Protein AF-A0A3T0L0M9-F1 (afdb_monomer_lite)

Structure (mmCIF, N/CA/C/O backbone):
data_AF-A0A3T0L0M9-F1
#
_entry.id   AF-A0A3T0L0M9-F1
#
loop_
_atom_site.group_PDB
_atom_site.id
_atom_site.type_symbol
_atom_site.label_atom_id
_atom_site.label_alt_id
_atom_site.label_comp_id
_atom_site.label_asym_id
_atom_site.label_entity_id
_atom_site.label_seq_id
_atom_site.pdbx_PDB_ins_code
_atom_site.Cartn_x
_atom_site.Cartn_y
_atom_site.Cartn_z
_atom_site.occupancy
_atom_site.B_iso_or_equiv
_atom_site.auth_seq_id
_atom_site.auth_comp_id
_atom_site.auth_asym_id
_atom_site.auth_atom_id
_atom_site.pdbx_PDB_model_num
ATOM 1 N N . MET A 1 1 ? 15.430 6.968 -4.896 1.00 69.69 1 MET A N 1
ATOM 2 C CA . MET A 1 1 ? 13.974 7.042 -5.155 1.00 69.69 1 MET A CA 1
ATOM 3 C C . MET A 1 1 ? 13.539 8.452 -5.570 1.00 69.69 1 MET A C 1
ATOM 5 O O . MET A 1 1 ? 14.150 9.413 -5.116 1.00 69.69 1 MET A O 1
ATOM 9 N N . LYS A 1 2 ? 12.492 8.590 -6.400 1.00 80.44 2 LYS A N 1
ATOM 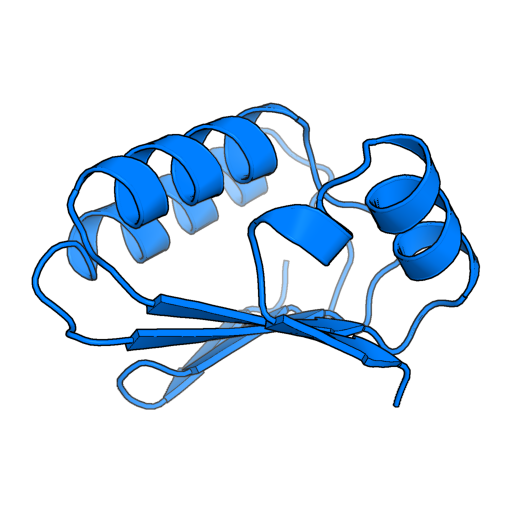10 C CA . LYS A 1 2 ? 11.835 9.871 -6.718 1.00 80.44 2 LYS A CA 1
ATOM 11 C C . LYS A 1 2 ? 10.429 9.872 -6.106 1.00 80.44 2 LYS A C 1
ATOM 13 O O . LYS A 1 2 ? 9.514 9.299 -6.699 1.00 80.44 2 LYS A O 1
ATOM 18 N N . ILE A 1 3 ? 10.295 10.471 -4.917 1.00 85.25 3 ILE A N 1
ATOM 19 C CA . ILE A 1 3 ? 8.996 10.746 -4.286 1.00 85.25 3 ILE A CA 1
ATOM 20 C C . ILE A 1 3 ? 8.632 12.211 -4.492 1.00 85.25 3 ILE A C 1
ATOM 22 O O . ILE A 1 3 ? 9.455 13.087 -4.239 1.00 85.25 3 ILE A O 1
ATOM 26 N N . GLU A 1 4 ? 7.388 12.461 -4.886 1.00 89.75 4 GLU A N 1
ATOM 27 C CA . GLU A 1 4 ? 6.772 13.790 -4.865 1.00 89.75 4 GLU A CA 1
ATOM 28 C C . GLU A 1 4 ? 5.582 13.758 -3.893 1.00 89.75 4 GLU A C 1
ATOM 30 O O . GLU A 1 4 ? 4.749 12.853 -3.963 1.00 89.75 4 GLU A O 1
ATOM 35 N N . ILE A 1 5 ? 5.525 14.712 -2.960 1.00 90.69 5 ILE A N 1
ATOM 36 C CA . ILE A 1 5 ? 4.492 14.782 -1.916 1.00 90.69 5 ILE A CA 1
ATOM 37 C C . ILE A 1 5 ? 3.643 16.025 -2.160 1.00 90.69 5 ILE A C 1
ATOM 39 O O . ILE A 1 5 ? 4.168 17.135 -2.107 1.00 90.69 5 ILE A O 1
ATOM 43 N N . ASN A 1 6 ? 2.340 15.837 -2.361 1.00 90.12 6 ASN A N 1
ATOM 44 C CA . ASN A 1 6 ? 1.373 16.913 -2.574 1.00 90.12 6 ASN A CA 1
ATOM 45 C C . ASN A 1 6 ? 0.245 16.783 -1.543 1.00 90.12 6 ASN A C 1
ATOM 47 O O . ASN A 1 6 ? -0.718 16.050 -1.751 1.00 90.12 6 ASN A O 1
ATOM 51 N N . GLY A 1 7 ? 0.374 17.451 -0.393 1.00 89.38 7 GLY A N 1
ATOM 52 C CA . GLY A 1 7 ? -0.588 17.286 0.703 1.00 89.38 7 GLY A CA 1
ATOM 53 C C . GLY A 1 7 ? -0.606 15.838 1.196 1.00 89.38 7 GLY A C 1
ATOM 54 O O . GLY A 1 7 ? 0.428 15.329 1.628 1.00 89.38 7 GLY A O 1
ATOM 55 N N . ASN A 1 8 ? -1.747 15.159 1.112 1.00 91.44 8 ASN A N 1
ATOM 56 C CA . ASN A 1 8 ? -1.907 13.754 1.495 1.00 91.44 8 ASN A CA 1
ATOM 57 C C . ASN A 1 8 ? -1.604 12.743 0.366 1.00 91.44 8 ASN A C 1
ATOM 59 O O . ASN A 1 8 ? -1.713 11.531 0.570 1.00 91.44 8 ASN A O 1
ATOM 63 N N . GLU A 1 9 ? -1.209 13.229 -0.810 1.00 94.38 9 GLU A N 1
ATOM 64 C CA . GLU A 1 9 ? -0.836 12.411 -1.959 1.00 94.38 9 GLU A CA 1
ATOM 65 C C . GLU A 1 9 ? 0.680 12.161 -1.997 1.00 94.38 9 GLU A C 1
ATOM 67 O O . GLU A 1 9 ? 1.491 13.084 -1.870 1.00 94.38 9 GLU A O 1
ATOM 72 N N . ILE A 1 10 ? 1.069 10.898 -2.179 1.00 94.12 10 ILE A N 1
ATOM 73 C CA . ILE A 1 10 ? 2.457 10.436 -2.259 1.00 94.12 10 ILE A CA 1
ATOM 74 C C . ILE A 1 10 ? 2.660 9.762 -3.616 1.00 94.12 10 ILE A C 1
ATOM 76 O O . ILE A 1 10 ? 2.116 8.691 -3.886 1.00 94.12 10 ILE A O 1
ATOM 80 N N . ASN A 1 11 ? 3.483 10.369 -4.465 1.00 92.81 11 ASN A N 1
ATOM 81 C CA . ASN A 1 11 ? 3.813 9.850 -5.786 1.00 92.81 11 ASN A CA 1
ATOM 82 C C . ASN A 1 11 ? 5.157 9.125 -5.746 1.00 92.81 11 ASN A C 1
ATOM 84 O O . ASN A 1 11 ? 6.198 9.761 -5.606 1.00 92.81 11 ASN A O 1
ATOM 88 N N . ILE A 1 12 ? 5.141 7.801 -5.896 1.00 91.19 12 ILE A N 1
ATOM 89 C CA . ILE A 1 12 ? 6.325 6.942 -5.942 1.00 91.19 12 ILE A CA 1
ATOM 90 C C . ILE A 1 12 ? 6.625 6.640 -7.414 1.00 91.19 12 ILE A C 1
ATOM 92 O O . ILE A 1 12 ? 6.051 5.734 -8.020 1.00 91.19 12 ILE A O 1
ATOM 96 N N . ASN A 1 13 ? 7.517 7.438 -8.005 1.00 87.50 13 ASN A N 1
ATOM 97 C CA . ASN A 1 13 ? 7.824 7.393 -9.439 1.00 87.50 13 ASN A CA 1
ATOM 98 C C . ASN A 1 13 ? 9.005 6.465 -9.789 1.00 87.50 13 ASN A C 1
ATOM 100 O O . ASN A 1 13 ? 9.380 6.362 -10.955 1.00 87.50 13 ASN A O 1
ATOM 104 N N . SER A 1 14 ? 9.629 5.816 -8.804 1.00 83.19 14 SER A N 1
ATOM 105 C CA . SER A 1 14 ? 10.686 4.825 -9.032 1.00 83.19 14 SER A CA 1
ATOM 106 C C . SER A 1 14 ? 10.689 3.731 -7.958 1.00 83.19 14 SER A C 1
ATOM 108 O O . SER A 1 14 ? 10.104 3.937 -6.892 1.00 83.19 14 SER A O 1
ATOM 110 N N . PRO A 1 15 ? 11.282 2.552 -8.231 1.00 79.56 15 PRO A N 1
ATOM 111 C CA . PRO A 1 15 ? 11.318 1.442 -7.279 1.00 79.56 15 PRO A CA 1
ATOM 112 C C . PRO A 1 15 ? 11.907 1.835 -5.919 1.00 79.56 15 PRO A C 1
ATOM 114 O O . PRO A 1 15 ? 12.887 2.582 -5.846 1.00 79.56 15 PRO A O 1
ATOM 117 N N . VAL A 1 16 ? 11.317 1.304 -4.848 1.00 80.75 16 VAL A N 1
ATOM 118 C CA . VAL A 1 16 ? 11.843 1.408 -3.479 1.00 80.75 16 VAL A CA 1
ATOM 119 C C . VAL A 1 16 ? 12.753 0.198 -3.265 1.00 80.75 16 VAL A C 1
ATOM 121 O O .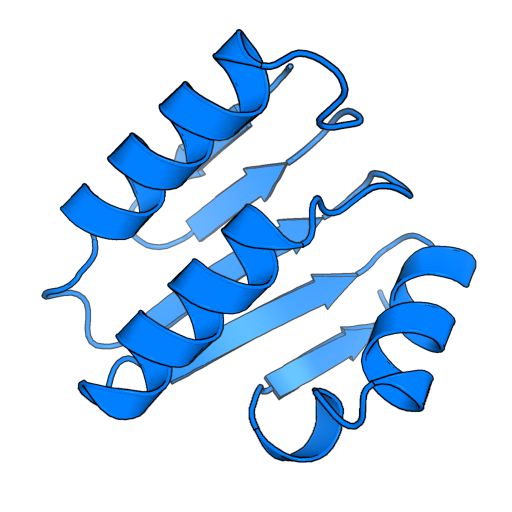 VAL A 1 16 ? 12.256 -0.915 -3.094 1.00 80.75 16 VAL A O 1
ATOM 124 N N . VAL A 1 17 ? 14.071 0.395 -3.371 1.00 79.31 17 VAL A N 1
ATOM 125 C CA . VAL A 1 17 ? 15.055 -0.711 -3.417 1.00 79.31 17 VAL A CA 1
ATOM 126 C C . VAL A 1 17 ? 16.057 -0.640 -2.271 1.00 79.31 17 VAL A C 1
ATOM 128 O O . VAL A 1 17 ? 16.483 -1.674 -1.764 1.00 79.31 17 VAL A O 1
ATOM 131 N N . THR A 1 18 ? 16.447 0.564 -1.846 1.00 86.31 18 THR A N 1
ATOM 132 C CA . THR A 1 18 ? 17.443 0.723 -0.780 1.00 86.31 18 THR A CA 1
ATOM 133 C C . THR A 1 18 ? 16.786 0.846 0.591 1.00 86.31 18 THR A C 1
ATOM 135 O O . THR A 1 18 ? 15.657 1.322 0.715 1.00 86.31 18 THR A O 1
ATOM 138 N N . ILE A 1 19 ? 17.526 0.484 1.643 1.00 86.75 19 ILE A N 1
ATOM 139 C CA . ILE A 1 19 ? 17.097 0.684 3.037 1.00 86.75 19 ILE A CA 1
ATOM 140 C C . ILE A 1 19 ? 16.770 2.164 3.291 1.00 86.75 19 ILE A C 1
ATOM 142 O O . ILE A 1 19 ? 15.738 2.474 3.877 1.00 86.75 19 ILE A O 1
ATOM 146 N N . SER A 1 20 ? 17.579 3.086 2.757 1.00 88.44 20 SER A N 1
ATOM 147 C CA . SER A 1 20 ? 17.330 4.527 2.890 1.00 88.44 20 SER A CA 1
ATOM 148 C C . SER A 1 20 ? 16.026 4.973 2.214 1.00 88.44 20 SER A C 1
ATOM 150 O O . SER A 1 20 ? 15.344 5.860 2.727 1.00 88.44 20 SER A O 1
ATOM 152 N N . ASP A 1 21 ? 15.649 4.370 1.081 1.00 88.19 21 ASP A N 1
ATOM 153 C CA . ASP A 1 21 ? 14.366 4.671 0.433 1.00 88.19 21 ASP A CA 1
ATOM 154 C C . ASP A 1 21 ? 13.187 4.213 1.309 1.00 88.19 21 ASP A C 1
ATOM 156 O O . ASP A 1 21 ? 12.201 4.939 1.444 1.00 88.19 21 ASP A O 1
ATOM 160 N N . VAL A 1 22 ? 13.315 3.039 1.940 1.00 90.31 22 VAL A N 1
ATOM 161 C CA . VAL A 1 22 ? 12.319 2.495 2.875 1.00 90.31 22 VAL A CA 1
ATOM 162 C C . VAL A 1 22 ? 12.157 3.402 4.089 1.00 90.31 22 VAL A C 1
ATOM 164 O O . VAL A 1 22 ? 11.040 3.804 4.398 1.00 90.31 22 VAL A O 1
ATOM 167 N N . GLU A 1 23 ? 13.255 3.764 4.753 1.00 92.56 23 GLU A N 1
ATOM 168 C CA . GLU A 1 23 ? 13.232 4.630 5.938 1.00 92.56 23 GLU A CA 1
ATOM 169 C C . GLU A 1 23 ? 12.586 5.985 5.640 1.00 92.56 23 GLU A C 1
ATOM 171 O O . GLU A 1 23 ? 11.735 6.449 6.399 1.00 92.56 23 GLU A O 1
ATOM 176 N N . LYS A 1 24 ? 12.926 6.595 4.499 1.00 91.62 24 LYS A N 1
ATOM 177 C CA . LYS A 1 24 ? 12.313 7.857 4.064 1.00 91.62 24 LYS A CA 1
ATOM 178 C C . LYS A 1 24 ? 10.811 7.716 3.859 1.00 91.62 24 LYS A C 1
ATOM 180 O O . LYS A 1 24 ? 10.054 8.569 4.312 1.00 91.62 24 LYS A O 1
ATOM 185 N N . LEU A 1 25 ? 10.364 6.654 3.190 1.00 92.00 25 LEU A N 1
ATOM 186 C CA . LEU A 1 25 ? 8.938 6.439 2.958 1.00 92.00 25 LEU A CA 1
ATOM 187 C C . LEU A 1 25 ? 8.182 6.167 4.267 1.00 92.00 25 LEU A C 1
ATOM 189 O O . LEU A 1 25 ? 7.092 6.702 4.447 1.00 92.00 25 LEU A O 1
ATOM 193 N N . LEU A 1 26 ? 8.773 5.426 5.208 1.00 94.31 26 LEU A N 1
ATOM 194 C CA . LEU A 1 26 ? 8.203 5.227 6.545 1.00 94.31 26 LEU A CA 1
ATOM 195 C C . LEU A 1 26 ? 8.061 6.546 7.312 1.00 94.31 26 LEU A C 1
ATOM 197 O O . LEU A 1 26 ? 7.013 6.796 7.905 1.00 94.31 26 LEU A O 1
ATOM 201 N N . GLN A 1 27 ? 9.077 7.414 7.269 1.00 94.44 27 GLN A N 1
ATOM 202 C CA . GLN A 1 27 ? 9.009 8.740 7.892 1.00 94.44 27 GLN A CA 1
ATOM 203 C C . GLN A 1 27 ? 7.887 9.591 7.285 1.00 94.44 27 GLN A C 1
ATOM 205 O O . GLN A 1 27 ? 7.111 10.204 8.018 1.00 94.44 27 GLN A O 1
ATOM 210 N N . ILE A 1 28 ? 7.758 9.587 5.954 1.00 93.94 28 ILE A N 1
ATOM 211 C CA . ILE A 1 28 ? 6.687 10.298 5.245 1.00 93.94 28 ILE A CA 1
ATOM 212 C C . ILE A 1 28 ? 5.312 9.767 5.662 1.00 93.94 28 ILE A C 1
ATOM 214 O O . ILE A 1 28 ? 4.438 10.563 6.000 1.00 93.94 28 ILE A O 1
ATOM 218 N N . LEU A 1 29 ? 5.118 8.447 5.668 1.00 94.69 29 LEU A N 1
ATOM 219 C CA . LEU A 1 29 ? 3.858 7.818 6.076 1.00 94.69 29 LEU A CA 1
ATOM 220 C C . LEU A 1 29 ? 3.509 8.138 7.533 1.00 94.69 29 LEU A C 1
ATOM 222 O O . LEU A 1 29 ? 2.386 8.547 7.816 1.00 94.69 29 LEU A O 1
ATOM 226 N N . THR A 1 30 ? 4.489 8.053 8.434 1.00 93.88 30 THR A N 1
ATOM 227 C CA . THR A 1 30 ? 4.306 8.371 9.857 1.00 93.88 30 THR A CA 1
ATOM 228 C C . THR A 1 30 ? 3.906 9.833 10.050 1.00 93.88 30 THR A C 1
ATOM 230 O O . THR A 1 30 ? 2.984 10.122 10.804 1.00 93.88 30 THR A O 1
ATOM 233 N N . SER A 1 31 ? 4.527 10.768 9.319 1.00 94.31 31 SER A N 1
ATOM 234 C CA . SER A 1 31 ? 4.176 12.198 9.391 1.00 94.31 31 SER A CA 1
ATOM 235 C C . SER A 1 31 ? 2.735 12.515 8.964 1.00 94.31 31 SER A C 1
ATOM 237 O O . SER A 1 31 ? 2.239 13.604 9.242 1.00 94.31 31 SER A O 1
ATOM 239 N N . LYS A 1 32 ? 2.063 11.570 8.294 1.00 92.44 32 LYS A N 1
ATOM 240 C CA . LYS A 1 32 ? 0.696 11.698 7.779 1.00 92.44 32 LYS A CA 1
ATOM 241 C C . LYS A 1 32 ? -0.325 10.909 8.591 1.00 92.44 32 LYS A C 1
ATOM 243 O O . LYS A 1 32 ? -1.459 10.763 8.155 1.00 92.44 32 LYS A O 1
ATOM 248 N N . GLU A 1 33 ? 0.035 10.416 9.775 1.00 93.81 33 GLU A N 1
ATOM 249 C CA . GLU A 1 33 ? -0.859 9.570 10.576 1.00 93.81 33 GLU A CA 1
ATOM 250 C C . GLU A 1 33 ? -2.126 10.269 11.092 1.00 93.81 33 GLU A C 1
ATOM 252 O O . GLU A 1 33 ? -3.060 9.591 11.507 1.00 93.81 33 GLU A O 1
ATOM 257 N N . ASN A 1 34 ? -2.162 11.604 11.051 1.00 93.06 34 ASN A N 1
ATOM 258 C CA . ASN A 1 34 ? -3.327 12.410 11.425 1.00 93.06 34 ASN A CA 1
ATOM 259 C C . ASN A 1 34 ? -4.177 12.837 10.215 1.00 93.06 34 ASN A C 1
ATOM 261 O O . ASN A 1 34 ? -5.192 13.509 10.390 1.00 93.06 34 ASN A O 1
ATOM 265 N N . GLU A 1 35 ? -3.765 12.488 8.993 1.00 93.69 35 GLU A N 1
ATOM 266 C CA . GLU A 1 35 ? -4.563 12.752 7.798 1.00 93.69 35 GLU A CA 1
ATOM 267 C C . GLU A 1 35 ? -5.771 11.804 7.767 1.00 93.69 35 GLU A C 1
ATOM 269 O O . GLU A 1 35 ? -5.628 10.615 8.054 1.00 93.69 35 GLU A O 1
ATOM 274 N N . PRO A 1 36 ? -6.964 12.268 7.359 1.00 94.19 36 PRO A N 1
ATOM 275 C CA . PRO A 1 36 ? -8.129 11.391 7.238 1.00 94.19 36 PRO A CA 1
ATOM 276 C C . PRO A 1 36 ? -7.956 10.351 6.121 1.00 94.19 36 PRO A C 1
ATOM 278 O O . PRO A 1 36 ? -8.605 9.305 6.122 1.00 94.19 36 PRO A O 1
ATOM 281 N N . GLN A 1 37 ? -7.095 10.645 5.144 1.00 96.31 37 GLN A N 1
ATOM 282 C CA . GLN A 1 37 ? -6.832 9.786 4.002 1.00 96.31 37 GLN A CA 1
ATOM 283 C C . GLN A 1 37 ? -5.407 9.978 3.491 1.00 96.31 37 GLN A C 1
ATOM 285 O O . GLN A 1 37 ? -4.960 11.114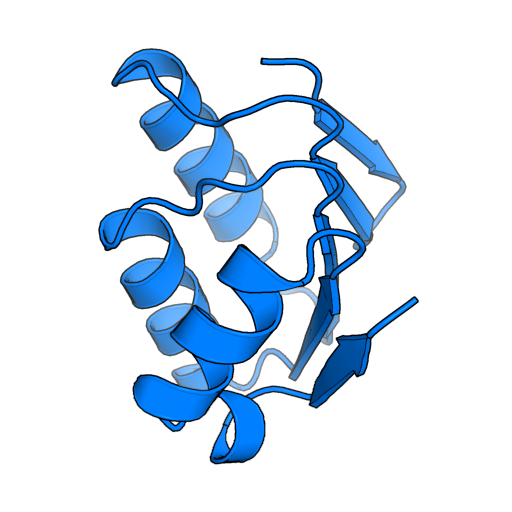 3.379 1.00 96.31 37 GLN A O 1
ATOM 290 N N . ILE A 1 38 ? -4.757 8.898 3.059 1.00 97.06 38 ILE A N 1
ATOM 291 C CA . ILE A 1 38 ? -3.504 8.921 2.295 1.00 97.06 38 ILE A CA 1
ATOM 292 C C . ILE A 1 38 ? -3.745 8.303 0.914 1.00 97.06 38 ILE A C 1
ATOM 294 O O . ILE A 1 38 ? -4.373 7.247 0.793 1.00 97.06 38 ILE A O 1
ATOM 298 N N . ILE A 1 39 ? -3.229 8.957 -0.129 1.00 96.81 39 ILE A N 1
ATOM 299 C CA . ILE A 1 39 ? -3.296 8.476 -1.514 1.00 96.81 39 ILE A CA 1
ATOM 300 C C . ILE A 1 39 ? -1.879 8.147 -1.981 1.00 96.81 39 ILE A C 1
ATOM 302 O O . ILE A 1 39 ? -1.028 9.029 -2.056 1.00 96.81 39 ILE A O 1
ATOM 306 N N . LEU A 1 40 ? -1.618 6.881 -2.304 1.00 95.12 40 LEU A N 1
ATOM 307 C CA . LEU A 1 40 ? -0.349 6.435 -2.877 1.00 95.12 40 LEU A CA 1
ATOM 308 C C . LEU A 1 40 ? -0.497 6.203 -4.376 1.00 95.12 40 LEU A C 1
ATOM 310 O O . LEU A 1 40 ? -1.262 5.339 -4.792 1.00 95.12 40 LEU A O 1
ATOM 314 N N . ASN A 1 41 ? 0.279 6.918 -5.185 1.00 94.44 41 ASN A N 1
ATOM 315 C CA . ASN A 1 41 ? 0.416 6.649 -6.613 1.00 94.44 41 ASN A CA 1
ATOM 316 C C . ASN A 1 41 ? 1.733 5.916 -6.855 1.00 94.44 41 ASN A C 1
ATOM 318 O O . ASN A 1 41 ? 2.804 6.518 -6.761 1.00 94.44 41 ASN A O 1
ATOM 322 N N . ILE A 1 42 ? 1.665 4.622 -7.161 1.00 92.00 42 ILE A N 1
ATOM 323 C CA . ILE A 1 42 ? 2.842 3.763 -7.293 1.00 92.00 42 ILE A CA 1
ATOM 324 C C . ILE A 1 42 ? 3.049 3.413 -8.764 1.00 92.00 42 ILE A C 1
ATOM 326 O O . ILE A 1 42 ? 2.320 2.601 -9.337 1.00 92.00 42 ILE A O 1
ATOM 330 N N . LYS A 1 43 ? 4.064 4.035 -9.373 1.00 89.25 43 LYS A N 1
ATOM 331 C CA . LYS A 1 43 ? 4.483 3.772 -10.761 1.00 89.25 43 LYS A CA 1
ATOM 332 C C . LYS A 1 43 ? 5.614 2.752 -10.870 1.00 89.25 43 LYS A C 1
ATOM 334 O O . LYS A 1 43 ? 6.207 2.597 -11.932 1.00 89.25 43 LYS A O 1
ATOM 339 N N . SER A 1 44 ? 5.957 2.098 -9.767 1.00 80.81 44 SER A N 1
ATOM 340 C CA . SER A 1 44 ? 7.025 1.109 -9.695 1.00 80.81 44 SER A CA 1
ATOM 341 C C . SER A 1 44 ? 6.491 -0.261 -9.289 1.00 80.81 44 SER A C 1
ATOM 343 O O . SER A 1 44 ? 5.435 -0.369 -8.675 1.00 80.81 44 SER A O 1
ATOM 345 N N . PHE A 1 45 ? 7.234 -1.313 -9.637 1.00 76.81 45 PHE A N 1
ATOM 346 C CA . PHE A 1 45 ? 6.831 -2.694 -9.363 1.00 76.81 45 PHE A CA 1
ATOM 347 C C . PHE A 1 45 ? 7.033 -3.113 -7.895 1.00 76.81 45 PHE A C 1
ATOM 349 O O . PHE A 1 45 ? 6.465 -4.112 -7.459 1.00 76.81 45 PHE A O 1
ATOM 356 N N . S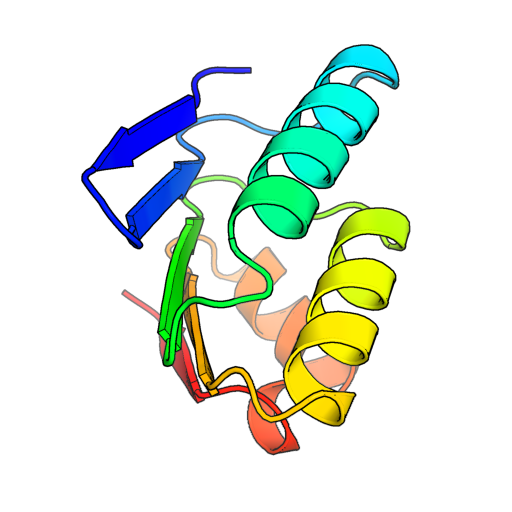ER A 1 46 ? 7.879 -2.406 -7.131 1.00 76.19 46 SER A N 1
ATOM 357 C CA . SER A 1 46 ? 8.330 -2.861 -5.812 1.00 76.19 46 SER A CA 1
ATOM 358 C C . SER A 1 46 ? 7.743 -2.037 -4.668 1.00 76.19 46 SER A C 1
ATOM 360 O O . SER A 1 46 ? 7.971 -0.830 -4.561 1.00 76.19 46 SER A O 1
ATOM 362 N N . LEU A 1 47 ? 7.049 -2.727 -3.758 1.00 84.44 47 LEU A N 1
ATOM 363 C CA . LEU A 1 47 ? 6.634 -2.194 -2.465 1.00 84.44 47 LEU A CA 1
ATOM 364 C C . LEU A 1 47 ? 7.171 -3.100 -1.345 1.00 84.44 47 LEU A C 1
ATOM 366 O O . LEU A 1 47 ? 6.712 -4.235 -1.204 1.00 84.44 47 LEU A O 1
ATOM 370 N N . PRO A 1 48 ? 8.154 -2.639 -0.556 1.00 88.44 48 PRO A N 1
ATOM 371 C CA . PRO A 1 48 ? 8.713 -3.429 0.534 1.00 88.44 48 PRO A CA 1
ATOM 372 C C . PRO A 1 48 ? 7.663 -3.774 1.597 1.00 88.44 48 PRO A C 1
ATOM 374 O O . PRO A 1 48 ? 6.783 -2.970 1.905 1.00 88.44 48 PRO A O 1
ATOM 377 N N . SER A 1 49 ? 7.773 -4.961 2.198 1.00 88.88 49 SER A N 1
ATOM 378 C CA . SER A 1 49 ? 6.805 -5.463 3.186 1.00 88.88 49 SER A CA 1
ATOM 379 C C . SER A 1 49 ? 6.672 -4.572 4.423 1.00 88.88 49 SER A C 1
ATOM 381 O O . SER A 1 49 ? 5.584 -4.458 4.979 1.00 88.88 49 SER A O 1
ATOM 383 N N . SER A 1 50 ? 7.744 -3.887 4.826 1.00 91.56 50 SER A N 1
ATOM 384 C CA . SER A 1 50 ? 7.719 -2.889 5.901 1.00 91.56 50 SER A CA 1
ATOM 385 C C . SER A 1 50 ? 6.781 -1.721 5.591 1.00 91.56 50 SER A C 1
ATOM 387 O O . SER A 1 50 ? 6.067 -1.260 6.477 1.00 91.56 50 SER A O 1
ATOM 389 N N . ILE A 1 51 ? 6.724 -1.284 4.330 1.00 92.62 51 ILE A N 1
ATOM 390 C CA . ILE A 1 51 ? 5.803 -0.235 3.884 1.00 92.62 51 ILE A CA 1
ATOM 391 C C . ILE A 1 51 ? 4.364 -0.741 3.941 1.00 92.62 51 ILE A C 1
ATOM 393 O O . ILE A 1 51 ? 3.487 -0.033 4.419 1.00 92.62 51 ILE A O 1
ATOM 397 N N . ILE A 1 52 ? 4.121 -1.985 3.520 1.00 92.38 52 ILE A N 1
ATOM 398 C CA . ILE A 1 52 ? 2.799 -2.617 3.639 1.00 92.38 52 ILE A CA 1
ATOM 399 C C . ILE A 1 52 ? 2.364 -2.686 5.110 1.00 92.38 52 ILE A C 1
ATOM 401 O O . ILE A 1 52 ? 1.231 -2.332 5.428 1.00 92.38 52 ILE A O 1
ATOM 405 N N . GLY A 1 53 ? 3.262 -3.100 6.009 1.00 94.50 53 GLY A N 1
ATOM 406 C CA . GLY A 1 53 ? 3.001 -3.147 7.449 1.00 94.50 53 GLY A CA 1
ATOM 407 C C . GLY A 1 53 ? 2.638 -1.779 8.027 1.00 94.50 53 GLY A C 1
ATOM 408 O O . GLY A 1 53 ? 1.691 -1.667 8.801 1.00 94.50 53 GLY A O 1
ATOM 409 N N . GLU A 1 54 ? 3.329 -0.728 7.594 1.00 95.56 54 GLU A N 1
ATOM 410 C CA . GLU A 1 54 ? 3.026 0.640 8.010 1.00 95.56 54 GLU A CA 1
ATOM 411 C C . GLU A 1 54 ? 1.668 1.128 7.482 1.00 95.56 54 GLU A C 1
ATOM 413 O O . GLU A 1 54 ? 0.892 1.720 8.229 1.00 95.56 54 GLU A O 1
ATOM 418 N N . LEU A 1 55 ? 1.316 0.816 6.230 1.00 95.56 55 LEU A N 1
ATOM 419 C CA . LEU A 1 55 ? -0.011 1.125 5.683 1.00 95.56 55 LEU A CA 1
ATOM 420 C C . LEU A 1 55 ? -1.132 0.407 6.447 1.00 95.56 55 LEU A C 1
ATOM 422 O O . LEU A 1 55 ? -2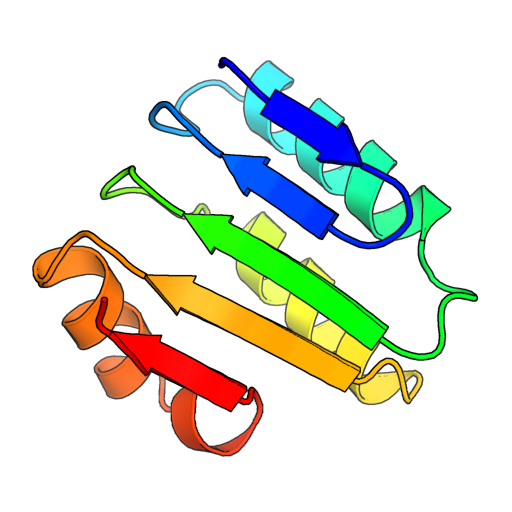.188 0.993 6.677 1.00 95.56 55 LEU A O 1
ATOM 426 N N . LEU A 1 56 ? -0.899 -0.840 6.869 1.00 95.19 56 LEU A N 1
ATOM 427 C CA . LEU A 1 56 ? -1.835 -1.579 7.719 1.00 95.19 56 LEU A CA 1
ATOM 428 C C . LEU A 1 56 ? -1.990 -0.902 9.086 1.00 95.19 56 LEU A C 1
ATOM 430 O O . LEU A 1 56 ? -3.115 -0.666 9.513 1.00 95.19 56 LEU A O 1
ATOM 434 N N . ARG A 1 57 ? -0.879 -0.512 9.727 1.00 96.38 57 ARG A N 1
ATOM 435 C CA . ARG A 1 57 ? -0.890 0.217 11.006 1.00 96.38 57 ARG A CA 1
ATOM 436 C C . ARG A 1 57 ? -1.699 1.513 10.915 1.00 96.38 57 ARG A C 1
ATOM 438 O O . ARG A 1 57 ? -2.482 1.807 11.813 1.00 96.38 57 ARG A O 1
ATOM 445 N N . LEU A 1 58 ? -1.510 2.289 9.847 1.00 96.12 58 LEU A N 1
ATOM 446 C CA . LEU A 1 58 ? -2.238 3.541 9.614 1.00 96.12 58 LEU A CA 1
ATOM 447 C C . LEU A 1 58 ? -3.730 3.299 9.370 1.00 96.12 58 LEU A C 1
ATOM 449 O O . LEU A 1 58 ? -4.568 3.991 9.945 1.00 96.12 58 LEU A O 1
ATOM 453 N N . HIS A 1 59 ? -4.067 2.284 8.578 1.00 95.31 59 HIS A N 1
ATOM 454 C CA . HIS A 1 59 ? -5.453 1.883 8.372 1.00 95.31 59 HIS A CA 1
ATOM 455 C C . HIS A 1 59 ? -6.138 1.472 9.680 1.00 95.31 59 HIS A C 1
ATOM 457 O O . HIS A 1 59 ? -7.254 1.905 9.952 1.00 95.31 59 HIS A O 1
ATOM 463 N N . ASP A 1 60 ? -5.460 0.696 10.525 1.00 94.69 60 ASP A N 1
ATOM 464 C CA . ASP A 1 60 ? -5.996 0.267 11.820 1.00 94.69 60 ASP A CA 1
ATOM 465 C C . ASP A 1 60 ? -6.187 1.448 12.796 1.00 94.69 60 ASP A C 1
ATOM 467 O O . ASP A 1 60 ? -7.035 1.385 13.685 1.00 94.69 60 ASP A O 1
ATOM 471 N N . LYS A 1 61 ? -5.464 2.561 12.597 1.00 94.94 61 LYS A N 1
ATOM 472 C CA . LYS A 1 61 ? -5.694 3.844 13.288 1.00 94.94 61 LYS A CA 1
ATOM 473 C C . LYS A 1 61 ? -6.875 4.656 12.733 1.00 94.94 61 LYS A C 1
ATOM 475 O O . LYS A 1 61 ? -7.207 5.692 13.303 1.00 94.94 61 LYS A O 1
ATOM 480 N N . GLY A 1 62 ? -7.506 4.214 11.646 1.00 95.38 62 GLY A N 1
ATOM 481 C CA . GLY A 1 62 ? -8.638 4.893 11.009 1.00 95.38 62 GLY A CA 1
ATOM 482 C C . GLY A 1 62 ? -8.271 5.794 9.827 1.00 95.38 62 GLY A C 1
ATOM 483 O O . GLY A 1 62 ? -9.148 6.480 9.305 1.00 95.38 62 GLY A O 1
ATOM 484 N N . VAL A 1 63 ? -7.014 5.789 9.373 1.00 96.62 63 VAL A N 1
ATOM 485 C CA . VAL A 1 63 ? -6.599 6.516 8.163 1.00 96.62 63 VAL A CA 1
ATOM 486 C C . VAL A 1 63 ? -7.091 5.762 6.927 1.00 96.62 63 VAL A C 1
ATOM 488 O O . VAL A 1 63 ? -6.734 4.603 6.709 1.00 96.62 63 VAL A O 1
ATOM 491 N N . ALA A 1 64 ? -7.873 6.409 6.063 1.00 96.69 64 ALA A N 1
ATOM 492 C CA . ALA A 1 64 ? -8.288 5.785 4.811 1.00 96.69 64 ALA A CA 1
ATOM 493 C C . ALA A 1 64 ? -7.096 5.661 3.843 1.00 96.69 64 ALA A C 1
ATOM 495 O O . ALA A 1 64 ? -6.468 6.656 3.487 1.00 96.69 64 ALA A O 1
ATOM 496 N N . ILE A 1 65 ? -6.802 4.454 3.356 1.00 97.31 65 ILE A N 1
ATOM 497 C CA . ILE A 1 65 ? -5.696 4.222 2.413 1.00 97.31 65 ILE A CA 1
ATOM 498 C C . ILE A 1 65 ? -6.246 3.977 1.006 1.00 97.31 65 ILE A C 1
ATOM 500 O O . ILE A 1 65 ? -7.026 3.046 0.776 1.00 97.31 65 ILE A O 1
ATOM 504 N N . MET A 1 66 ? -5.818 4.804 0.051 1.00 96.94 66 MET A N 1
ATOM 505 C CA . MET A 1 66 ? -6.039 4.593 -1.378 1.00 96.94 66 MET A CA 1
ATOM 506 C C . MET A 1 66 ? -4.706 4.335 -2.076 1.00 96.94 66 MET A C 1
ATOM 508 O O . MET A 1 66 ? -3.749 5.074 -1.867 1.00 96.94 66 MET A O 1
ATOM 512 N N . ILE A 1 67 ? -4.653 3.312 -2.928 1.00 95.62 67 ILE A N 1
ATOM 513 C CA . ILE A 1 67 ? -3.454 2.967 -3.697 1.00 95.62 67 ILE A CA 1
ATOM 514 C C . ILE A 1 67 ? -3.821 2.914 -5.179 1.00 95.62 67 ILE A C 1
ATOM 516 O O . ILE A 1 67 ? -4.596 2.060 -5.601 1.00 95.62 67 ILE A O 1
ATOM 520 N N . ASN A 1 68 ? -3.254 3.818 -5.967 1.00 95.75 68 ASN A N 1
ATOM 521 C CA . ASN A 1 68 ? -3.314 3.796 -7.421 1.00 95.75 68 ASN A CA 1
ATOM 522 C C . ASN A 1 68 ? -2.041 3.118 -7.942 1.00 95.75 68 ASN A C 1
ATOM 524 O O . ASN A 1 68 ? -0.931 3.618 -7.745 1.00 95.75 68 ASN A O 1
ATOM 528 N N . VAL A 1 69 ? -2.202 1.965 -8.581 1.00 94.44 69 VAL A N 1
ATOM 529 C CA . VAL A 1 69 ? -1.115 1.095 -9.030 1.00 94.44 69 VAL A CA 1
ATOM 530 C C . VAL A 1 69 ? -1.072 1.094 -10.551 1.00 94.44 69 VAL A C 1
ATOM 532 O O . VAL A 1 69 ? -2.062 0.753 -11.192 1.00 94.44 69 VAL A O 1
ATOM 535 N N . TYR A 1 70 ? 0.079 1.454 -11.114 1.00 93.50 70 TYR A N 1
ATOM 536 C CA . TYR A 1 70 ? 0.287 1.491 -12.568 1.00 93.50 70 TYR A CA 1
ATOM 537 C C . TYR A 1 70 ? 0.972 0.216 -13.088 1.00 93.50 70 TYR A C 1
ATOM 539 O O . TYR A 1 70 ? 0.918 -0.085 -14.276 1.00 93.50 70 TYR A O 1
ATOM 547 N N . ASP A 1 71 ? 1.632 -0.540 -12.208 1.00 91.56 71 ASP A N 1
ATOM 548 C CA . ASP A 1 71 ? 2.301 -1.794 -12.556 1.00 91.56 71 ASP A CA 1
ATOM 549 C C . ASP A 1 71 ? 1.388 -3.006 -12.307 1.00 91.56 71 ASP A C 1
ATOM 551 O O . ASP A 1 71 ? 0.836 -3.177 -11.217 1.00 91.56 71 ASP A O 1
ATOM 555 N N . ASN A 1 72 ? 1.230 -3.875 -13.309 1.00 91.56 72 ASN A N 1
ATOM 556 C CA . ASN A 1 72 ? 0.336 -5.032 -13.198 1.00 91.56 72 ASN A CA 1
ATOM 557 C C . ASN A 1 72 ? 0.814 -6.054 -12.157 1.00 91.56 72 ASN A C 1
ATOM 559 O O . ASN A 1 72 ? 0.001 -6.593 -11.413 1.00 91.56 72 ASN A O 1
ATOM 563 N N . THR A 1 73 ? 2.124 -6.287 -12.084 1.00 90.69 73 THR A N 1
ATOM 564 C CA . THR A 1 73 ? 2.720 -7.257 -11.158 1.00 90.69 73 THR A CA 1
ATOM 565 C C . THR A 1 73 ? 2.493 -6.823 -9.717 1.00 90.69 73 THR A C 1
ATOM 567 O O . THR A 1 73 ? 2.124 -7.631 -8.867 1.00 90.69 73 THR A O 1
ATOM 570 N N . LEU A 1 74 ? 2.662 -5.527 -9.437 1.00 90.88 74 LEU A N 1
ATOM 571 C CA . LEU A 1 74 ? 2.370 -4.981 -8.119 1.00 90.88 74 LEU A CA 1
ATOM 572 C C . LEU A 1 74 ? 0.880 -5.101 -7.780 1.00 90.88 74 LEU A C 1
ATOM 574 O O . LEU A 1 74 ? 0.546 -5.458 -6.655 1.00 90.88 74 LEU A O 1
ATOM 578 N N . TYR A 1 75 ? -0.022 -4.834 -8.729 1.00 93.75 75 TYR A N 1
ATOM 579 C CA . TYR A 1 75 ? -1.458 -4.989 -8.486 1.00 93.75 75 TYR A CA 1
ATOM 580 C C .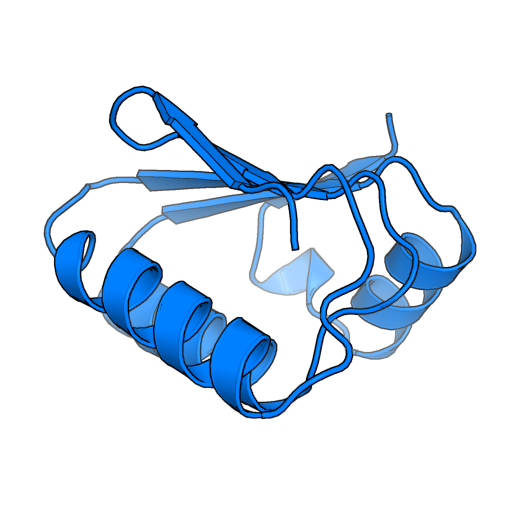 TYR A 1 75 ? -1.813 -6.438 -8.119 1.00 93.75 75 TYR A C 1
ATOM 582 O O . TYR A 1 75 ? -2.472 -6.667 -7.105 1.00 93.75 75 TYR A O 1
ATOM 590 N N . GLU A 1 76 ? -1.317 -7.407 -8.891 1.00 92.12 76 GLU A N 1
ATOM 591 C CA . GLU A 1 76 ? -1.509 -8.838 -8.627 1.00 92.12 76 GLU A CA 1
ATOM 592 C C . GLU A 1 76 ? -0.925 -9.256 -7.272 1.00 92.12 76 GLU A C 1
ATOM 594 O O . GLU A 1 76 ? -1.565 -10.002 -6.533 1.00 92.12 76 GLU A O 1
ATOM 599 N N . LEU A 1 77 ? 0.247 -8.731 -6.896 1.00 90.19 77 LEU A N 1
ATOM 600 C CA . LEU A 1 77 ? 0.838 -8.967 -5.579 1.00 90.19 77 LEU A CA 1
ATOM 601 C C . LEU A 1 77 ? -0.074 -8.463 -4.452 1.00 90.19 77 LEU A C 1
ATOM 603 O O . LEU A 1 77 ? -0.314 -9.182 -3.483 1.00 90.19 77 LEU A O 1
ATOM 607 N N . LEU A 1 78 ? -0.586 -7.234 -4.557 1.00 91.88 78 LEU A N 1
ATOM 608 C CA . LEU A 1 78 ? -1.454 -6.659 -3.527 1.00 91.88 78 LEU A CA 1
ATOM 609 C C . LEU A 1 78 ? -2.785 -7.420 -3.412 1.00 91.88 78 LEU A C 1
ATOM 611 O O . LEU A 1 78 ? -3.297 -7.582 -2.301 1.00 91.88 78 LEU A O 1
ATOM 615 N N . ASP A 1 79 ? -3.324 -7.912 -4.528 1.00 93.31 79 ASP A N 1
ATOM 616 C CA . ASP A 1 79 ? -4.535 -8.735 -4.537 1.00 93.31 79 ASP A CA 1
ATOM 617 C C . ASP A 1 79 ? -4.295 -10.134 -3.948 1.00 93.31 79 ASP A C 1
ATOM 619 O O . ASP A 1 79 ? -5.057 -10.585 -3.092 1.00 93.31 79 ASP A O 1
ATOM 623 N N . ALA A 1 80 ? -3.175 -10.781 -4.287 1.00 91.88 80 ALA A N 1
ATOM 624 C CA . ALA A 1 80 ? -2.772 -12.061 -3.702 1.00 91.88 80 ALA A CA 1
ATOM 625 C C . ALA A 1 80 ? -2.581 -11.974 -2.175 1.00 91.88 80 ALA A C 1
ATOM 627 O O . ALA A 1 80 ? -2.907 -12.910 -1.442 1.00 91.88 80 ALA A O 1
ATOM 628 N N . LEU A 1 81 ? -2.113 -10.823 -1.680 1.00 91.00 81 LEU A N 1
ATOM 629 C CA . LEU A 1 81 ? -2.015 -10.510 -0.250 1.00 91.00 81 LEU A CA 1
ATOM 630 C C . LEU A 1 81 ? -3.359 -10.106 0.387 1.00 91.00 81 LEU A C 1
ATOM 632 O O . LEU A 1 81 ? -3.404 -9.795 1.578 1.00 91.00 81 LEU A O 1
ATOM 636 N N . LYS A 1 82 ? -4.455 -10.107 -0.383 1.00 93.19 82 LYS A N 1
ATOM 637 C CA . LYS A 1 82 ? -5.812 -9.697 0.021 1.00 93.19 82 LYS A CA 1
ATOM 638 C C . LYS A 1 82 ? -5.888 -8.263 0.548 1.00 93.19 82 LYS A C 1
ATOM 640 O O . LYS A 1 82 ? -6.795 -7.915 1.306 1.00 93.19 82 LYS A O 1
ATOM 645 N N . LEU A 1 83 ? -4.957 -7.400 0.138 1.00 93.25 83 LEU A N 1
ATOM 646 C CA . LEU A 1 83 ? -4.938 -5.995 0.553 1.00 93.25 83 LEU A CA 1
ATOM 647 C C . LEU A 1 83 ? -6.048 -5.189 -0.125 1.00 93.25 83 LEU A C 1
ATOM 649 O O . LEU A 1 83 ? -6.484 -4.182 0.425 1.00 93.25 83 LEU A O 1
ATOM 653 N N . THR A 1 84 ? -6.572 -5.671 -1.252 1.00 91.38 84 THR A N 1
ATOM 654 C CA . THR A 1 84 ? -7.765 -5.142 -1.935 1.00 91.38 84 THR A CA 1
ATOM 655 C C . THR A 1 84 ? -9.025 -5.163 -1.058 1.00 91.38 84 THR A C 1
ATOM 657 O O . THR A 1 84 ? -9.957 -4.406 -1.314 1.00 91.38 84 THR A O 1
ATOM 660 N N . GLN A 1 85 ? -9.050 -5.977 0.005 1.00 92.31 85 GLN A N 1
ATOM 661 C CA . GLN A 1 85 ? -10.150 -6.034 0.979 1.00 92.31 85 GLN A CA 1
ATOM 662 C C . GLN A 1 85 ? -10.019 -4.999 2.105 1.00 92.31 85 GLN A C 1
ATOM 664 O O . GLN A 1 85 ? -10.995 -4.718 2.794 1.00 92.31 85 GLN A O 1
ATOM 669 N N . LYS A 1 86 ? -8.812 -4.459 2.315 1.00 92.69 86 LYS A N 1
ATOM 670 C CA . LYS A 1 86 ? -8.504 -3.491 3.380 1.00 92.69 86 LYS A CA 1
ATOM 671 C C . LYS A 1 86 ? -8.344 -2.078 2.834 1.00 92.69 86 LYS A C 1
ATOM 673 O O . LYS A 1 86 ? -8.807 -1.117 3.431 1.00 92.69 86 LYS A O 1
ATOM 678 N N . PHE A 1 87 ? -7.682 -1.946 1.692 1.00 95.62 87 PHE A N 1
ATOM 679 C CA . PHE A 1 87 ? -7.384 -0.665 1.072 1.00 95.62 87 PHE A CA 1
ATOM 680 C C . PHE A 1 87 ? -8.218 -0.471 -0.184 1.00 95.62 87 PHE A C 1
ATOM 682 O O . PHE A 1 87 ? -8.563 -1.421 -0.888 1.00 95.62 87 PHE A O 1
ATOM 689 N N . LYS A 1 88 ? -8.467 0.790 -0.533 1.00 96.31 88 LYS A N 1
ATOM 690 C CA . LYS A 1 88 ? -9.052 1.119 -1.829 1.00 96.31 88 LYS A CA 1
ATOM 691 C C . LYS A 1 88 ? -7.961 1.093 -2.896 1.00 96.31 88 LYS A C 1
ATOM 693 O O . LYS A 1 88 ? -7.268 2.088 -3.095 1.00 96.31 88 LYS A O 1
ATOM 698 N N . ILE A 1 89 ? -7.815 -0.036 -3.581 1.00 95.75 89 ILE A N 1
ATOM 699 C CA . ILE A 1 89 ? -6.793 -0.226 -4.620 1.00 95.75 89 ILE A CA 1
ATOM 700 C C . ILE A 1 89 ? -7.410 -0.042 -6.010 1.00 95.75 89 ILE A C 1
ATOM 702 O O . ILE A 1 89 ? -8.459 -0.608 -6.315 1.00 95.75 89 ILE A O 1
ATOM 706 N N . ARG A 1 90 ? -6.760 0.754 -6.862 1.00 95.19 90 ARG A N 1
ATOM 707 C CA . ARG A 1 90 ? -7.144 0.993 -8.258 1.00 95.19 90 ARG A CA 1
ATOM 708 C C . ARG A 1 90 ? -5.971 0.690 -9.174 1.00 95.19 90 ARG A C 1
ATOM 710 O O . ARG A 1 90 ? -4.873 1.185 -8.940 1.00 95.19 90 ARG A O 1
ATOM 717 N N . LYS A 1 91 ? -6.224 -0.077 -10.229 1.00 93.12 91 LYS A N 1
ATOM 718 C CA . LYS A 1 91 ? -5.299 -0.219 -11.352 1.00 93.12 91 LYS A CA 1
ATOM 719 C C . LYS A 1 91 ? -5.532 0.940 -12.327 1.00 93.12 91 LYS A C 1
ATOM 721 O O . LYS A 1 91 ? -6.690 1.195 -12.662 1.00 93.12 91 LYS A O 1
ATOM 726 N N . ILE A 1 92 ? -4.466 1.644 -12.712 1.00 92.00 92 ILE A N 1
ATOM 727 C CA . ILE A 1 92 ? -4.483 2.784 -13.650 1.00 92.00 92 ILE A CA 1
ATOM 728 C C . ILE A 1 92 ? -3.797 2.394 -14.954 1.00 92.00 92 ILE A C 1
ATOM 730 O O . ILE A 1 92 ? -2.751 1.714 -14.874 1.00 92.00 92 ILE A O 1
#

Secondary structure (DSSP, 8-state):
--EEEETTEEEE-S---SHHHHHHHHHHHHHTTTSSEEEEEE-SS---HHHHHHHHHHHHTT-EEEEEE--HHHHHHHHHTTGGGTSEEEE-

Sequence (92 aa):
MKIEINGNEININSPVVTISDVEKLLQILTSKENEPQIILNIKSFSLPSSIIGELLRLHDKGVAIMINVYDNTLYELLDALKLTQKFKIRKI

Foldseek 3Di:
DDWDDDPLEIEAQEAQDDPVSVVVLLVVLVVCLPPLEHEYEHAYLDDDVSNVVSVVVSLVSNYAYEYEYADPNNVVVCVVVVVVVRHNYHYD

pLDDT: mean 91.43, std 5.16, range [69.69, 97.31]

Radius of gyration: 11.85 Å; chains: 1; bounding box: 28×29×27 Å